Protein AF-A0A960X3L3-F1 (afdb_monomer_lite)

Foldseek 3Di:
DPPVVVVVVVVVVVVVVVVVVVVVVVVVVVVVVVVVVLVVVLVVLVVVQVVLVVVQVVLVCCVPPVVVVVVVCVVVVNDDDDPPPDRDDRDPDRRPRPPPPDPPPPPPDPDDDDDD

pLDDT: mean 72.37, std 17.04, range [38.53, 93.5]

Structure (mmCIF, N/CA/C/O backbone):
data_AF-A0A960X3L3-F1
#
_entry.id   AF-A0A960X3L3-F1
#
loop_
_atom_site.group_PDB
_atom_site.id
_atom_site.type_symbol
_atom_site.label_atom_id
_atom_site.label_alt_id
_atom_site.label_comp_id
_atom_site.label_asym_id
_atom_site.label_entity_id
_atom_site.label_seq_id
_atom_site.pdbx_PDB_ins_code
_atom_site.Cartn_x
_atom_site.Cartn_y
_atom_site.Cartn_z
_atom_site.occupancy
_atom_site.B_iso_or_equiv
_atom_site.auth_seq_id
_atom_site.auth_comp_id
_atom_site.auth_asym_id
_atom_site.auth_atom_id
_atom_site.pdbx_PDB_model_num
ATOM 1 N N . ILE A 1 1 ? 46.306 -3.108 -52.576 1.00 49.03 1 ILE A N 1
ATOM 2 C CA . ILE A 1 1 ? 45.828 -3.541 -51.231 1.00 49.03 1 ILE A CA 1
ATOM 3 C C . ILE A 1 1 ? 44.764 -2.604 -50.608 1.00 49.03 1 ILE A C 1
ATOM 5 O O . ILE A 1 1 ? 44.103 -3.016 -49.666 1.00 49.03 1 ILE A O 1
ATOM 9 N N . GLY A 1 2 ? 44.496 -1.402 -51.148 1.00 59.12 2 GLY A N 1
ATOM 10 C CA . GLY A 1 2 ? 43.518 -0.461 -50.559 1.00 59.12 2 GLY A CA 1
ATOM 11 C C . GLY A 1 2 ? 42.027 -0.825 -50.702 1.00 59.12 2 GLY A C 1
ATOM 12 O O . GLY A 1 2 ? 41.279 -0.674 -49.744 1.00 59.12 2 GLY A O 1
ATOM 13 N N . LEU A 1 3 ? 41.592 -1.360 -51.850 1.00 54.50 3 LEU A N 1
ATOM 14 C CA . LEU A 1 3 ? 40.163 -1.604 -52.138 1.00 54.50 3 LEU A CA 1
ATOM 15 C C . LEU A 1 3 ? 39.538 -2.740 -51.307 1.00 54.50 3 LEU A C 1
ATOM 17 O O . LEU A 1 3 ? 38.436 -2.587 -50.795 1.00 54.50 3 LEU A O 1
ATOM 21 N N . LEU A 1 4 ? 40.253 -3.852 -51.105 1.00 54.09 4 LEU A N 1
ATOM 22 C CA . LEU A 1 4 ? 39.764 -4.971 -50.282 1.00 54.09 4 LEU A CA 1
ATOM 23 C C . LEU A 1 4 ? 39.642 -4.593 -48.797 1.00 54.09 4 LEU A C 1
ATOM 25 O O . LEU A 1 4 ? 38.711 -5.037 -48.131 1.00 54.09 4 LEU A O 1
ATOM 29 N N . ARG A 1 5 ? 40.532 -3.727 -48.285 1.00 50.66 5 ARG A N 1
ATOM 30 C CA . ARG A 1 5 ? 40.376 -3.150 -46.941 1.00 50.66 5 ARG A CA 1
ATOM 31 C C . ARG A 1 5 ? 39.187 -2.196 -46.889 1.00 50.66 5 ARG A C 1
ATOM 33 O O . ARG A 1 5 ? 38.437 -2.274 -45.932 1.00 50.66 5 ARG A O 1
ATOM 40 N N . ALA A 1 6 ? 38.967 -1.360 -47.905 1.00 61.03 6 ALA A N 1
ATOM 41 C CA . ALA A 1 6 ? 37.814 -0.455 -47.952 1.00 61.03 6 ALA A CA 1
ATOM 42 C C . ALA A 1 6 ? 36.465 -1.203 -47.948 1.00 61.03 6 ALA A C 1
ATOM 44 O O . ALA A 1 6 ? 35.565 -0.813 -47.215 1.00 61.03 6 ALA A O 1
ATOM 45 N N . VAL A 1 7 ? 36.343 -2.319 -48.678 1.00 55.31 7 VAL A N 1
ATOM 46 C CA . VAL A 1 7 ? 35.137 -3.175 -48.660 1.00 55.31 7 VAL A CA 1
ATOM 47 C C . VAL A 1 7 ? 34.975 -3.897 -47.315 1.00 55.31 7 VAL A C 1
ATOM 49 O O . VAL A 1 7 ? 33.876 -3.925 -46.766 1.00 55.31 7 VAL A O 1
ATOM 52 N N . ALA A 1 8 ? 36.065 -4.408 -46.727 1.00 59.31 8 ALA A N 1
ATOM 53 C CA . ALA A 1 8 ? 36.037 -5.014 -45.392 1.00 59.31 8 ALA A CA 1
ATOM 54 C C . ALA A 1 8 ? 35.689 -3.996 -44.286 1.00 59.31 8 ALA A C 1
ATOM 56 O O . ALA A 1 8 ? 34.948 -4.314 -43.355 1.00 59.31 8 ALA A O 1
ATOM 57 N N . HIS A 1 9 ? 36.183 -2.759 -44.399 1.00 49.38 9 HIS A N 1
ATOM 58 C CA . HIS A 1 9 ? 35.799 -1.649 -43.531 1.00 49.38 9 HIS A CA 1
ATOM 59 C C . HIS A 1 9 ? 34.337 -1.246 -43.763 1.00 49.38 9 HIS A C 1
ATOM 61 O O . HIS A 1 9 ? 33.636 -1.024 -42.785 1.00 49.38 9 HIS A O 1
ATOM 67 N N . GLY A 1 10 ? 33.845 -1.255 -45.007 1.00 54.34 10 GLY A N 1
ATOM 68 C CA . GLY A 1 10 ? 32.442 -0.997 -45.344 1.00 54.34 10 GLY A CA 1
ATOM 69 C C . GLY A 1 10 ? 31.472 -2.005 -44.721 1.00 54.34 10 GLY A C 1
ATOM 70 O O . GLY A 1 10 ? 30.488 -1.601 -44.113 1.00 54.34 10 GLY A O 1
ATOM 71 N N . TRP A 1 11 ? 31.777 -3.306 -44.769 1.00 56.22 11 TRP A N 1
ATOM 72 C CA . TRP A 1 11 ? 30.956 -4.338 -44.113 1.00 56.22 11 TRP A CA 1
ATOM 73 C C . TRP A 1 11 ? 31.030 -4.287 -42.580 1.00 56.22 11 TRP A C 1
ATOM 75 O O . TRP A 1 11 ? 30.048 -4.601 -41.911 1.00 56.22 11 TRP A O 1
ATOM 85 N N . LYS A 1 12 ? 32.157 -3.837 -42.009 1.00 54.44 12 LYS A N 1
ATOM 86 C CA . LYS A 1 12 ? 32.283 -3.585 -40.564 1.00 54.44 12 LYS A CA 1
ATOM 87 C C . LYS A 1 12 ? 31.495 -2.343 -40.126 1.00 54.44 12 LYS A C 1
ATOM 89 O O . LYS A 1 12 ? 30.857 -2.386 -39.080 1.00 54.44 12 LYS A O 1
ATOM 94 N N . GLN A 1 13 ? 31.514 -1.268 -40.914 1.00 49.31 13 GLN A N 1
ATOM 95 C CA . GLN A 1 13 ? 30.755 -0.043 -40.648 1.00 49.31 13 GLN A CA 1
ATOM 96 C C . GLN A 1 13 ? 29.243 -0.314 -40.710 1.00 49.31 13 GLN A C 1
ATOM 98 O O . GLN A 1 13 ? 28.514 0.064 -39.799 1.00 49.31 13 GLN A O 1
ATOM 103 N N . ASP A 1 14 ? 28.796 -1.057 -41.728 1.00 57.75 14 ASP A N 1
ATOM 104 C CA . ASP A 1 14 ? 27.389 -1.425 -41.925 1.00 57.75 14 ASP A CA 1
ATOM 105 C C . ASP A 1 14 ? 26.872 -2.340 -40.796 1.00 57.75 14 ASP A C 1
ATOM 107 O O . ASP A 1 14 ? 25.756 -2.173 -40.303 1.00 57.75 14 ASP A O 1
ATOM 111 N N . ALA A 1 15 ? 27.714 -3.262 -40.310 1.00 59.97 15 ALA A N 1
ATOM 112 C CA . ALA A 1 15 ? 27.405 -4.109 -39.157 1.00 59.97 15 ALA A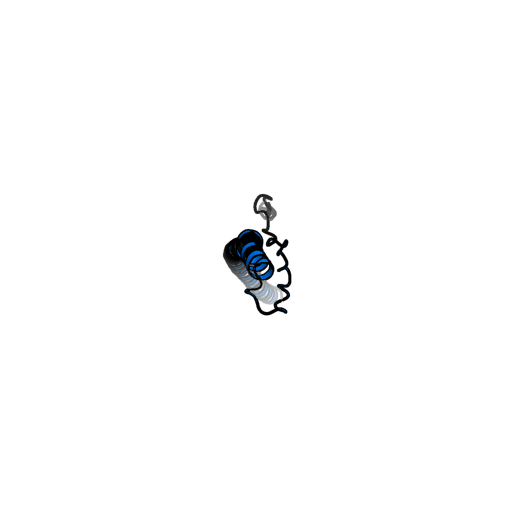 CA 1
ATOM 113 C C . ALA A 1 15 ? 27.346 -3.325 -37.832 1.00 59.97 15 ALA A C 1
ATOM 115 O O . ALA A 1 15 ? 26.475 -3.598 -37.008 1.00 59.97 15 ALA A O 1
ATOM 116 N N . ILE A 1 16 ? 28.232 -2.344 -37.625 1.00 59.97 16 ILE A N 1
ATOM 117 C CA . ILE A 1 16 ? 28.222 -1.486 -36.428 1.00 59.97 16 ILE A CA 1
ATOM 118 C C . ILE A 1 16 ? 26.976 -0.591 -36.419 1.00 59.97 16 ILE A C 1
ATOM 120 O O . ILE A 1 16 ? 26.286 -0.543 -35.405 1.00 59.97 16 ILE A O 1
ATOM 124 N N . SER A 1 17 ? 26.626 0.046 -37.540 1.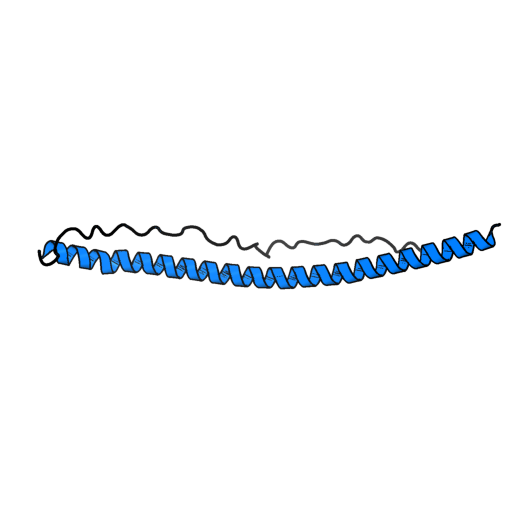00 62.59 17 SER A N 1
ATOM 125 C CA . SER A 1 17 ? 25.419 0.879 -37.638 1.00 62.59 17 SER A CA 1
ATOM 126 C C . SER A 1 17 ? 24.128 0.078 -37.440 1.00 62.59 17 SER A C 1
ATOM 128 O O . SER A 1 17 ? 23.250 0.515 -36.693 1.00 62.59 17 SER A O 1
ATOM 130 N N . LYS A 1 18 ? 24.028 -1.125 -38.025 1.00 66.38 18 LYS A N 1
ATOM 131 C CA . LYS A 1 18 ? 22.900 -2.042 -37.779 1.00 66.38 18 LYS A CA 1
ATOM 132 C C . LYS A 1 18 ? 22.815 -2.461 -36.312 1.00 66.38 18 LYS A C 1
ATOM 134 O O . LYS A 1 18 ? 21.725 -2.493 -35.748 1.00 66.38 18 LYS A O 1
ATOM 139 N N . ASN A 1 19 ? 23.953 -2.747 -35.678 1.00 67.69 19 ASN A N 1
ATOM 140 C CA . ASN A 1 19 ? 23.998 -3.102 -34.261 1.00 67.69 19 ASN A CA 1
ATOM 141 C C . ASN A 1 19 ? 23.519 -1.947 -33.366 1.00 67.69 19 ASN A C 1
ATOM 143 O O . ASN A 1 19 ? 22.753 -2.177 -32.436 1.00 67.69 19 ASN A O 1
ATOM 147 N N . THR A 1 20 ? 23.889 -0.703 -33.676 1.00 72.81 20 THR A N 1
ATOM 148 C CA . THR A 1 20 ? 23.428 0.481 -32.934 1.00 72.81 20 THR A CA 1
ATOM 149 C C . THR A 1 20 ? 21.915 0.687 -33.039 1.00 72.81 20 THR A C 1
ATOM 151 O O . THR A 1 20 ? 21.271 0.952 -32.025 1.00 72.81 20 THR A O 1
ATOM 154 N N . GLN A 1 21 ? 21.325 0.520 -34.228 1.00 78.94 21 GLN A N 1
ATOM 155 C CA . GLN A 1 21 ? 19.867 0.607 -34.398 1.00 78.94 21 GLN A CA 1
ATOM 156 C C . GLN A 1 21 ? 19.134 -0.468 -33.594 1.00 78.94 21 GLN A C 1
ATOM 158 O O . GLN A 1 21 ? 18.211 -0.140 -32.853 1.00 78.94 21 GLN A O 1
ATOM 163 N N . MET A 1 22 ? 19.598 -1.720 -33.649 1.00 77.94 22 MET A N 1
ATOM 164 C CA . MET A 1 22 ? 19.004 -2.809 -32.864 1.00 77.94 22 MET A CA 1
ATOM 165 C C . MET A 1 22 ? 19.118 -2.569 -31.351 1.00 77.94 22 MET A C 1
ATOM 167 O O . MET A 1 22 ? 18.170 -2.833 -30.616 1.00 77.94 22 MET A O 1
ATOM 171 N N . ILE A 1 23 ? 20.251 -2.038 -30.874 1.00 80.31 23 ILE A N 1
ATOM 172 C CA . ILE A 1 23 ? 20.430 -1.674 -29.459 1.00 80.31 23 ILE A CA 1
ATOM 173 C C . ILE A 1 23 ? 19.458 -0.557 -29.053 1.00 80.31 23 ILE A C 1
ATOM 175 O O . ILE A 1 23 ? 18.865 -0.633 -27.978 1.00 80.31 23 ILE A O 1
ATOM 179 N N . SER A 1 24 ? 19.274 0.464 -29.896 1.00 82.75 24 SER A N 1
ATOM 180 C CA . SER A 1 24 ? 18.341 1.568 -29.633 1.00 82.75 24 SER A CA 1
ATOM 181 C C . SER A 1 24 ? 16.891 1.084 -29.562 1.00 82.75 24 SER A C 1
ATOM 183 O O . SER A 1 24 ? 16.171 1.409 -28.617 1.00 82.75 24 SER A O 1
ATOM 185 N N . GLU A 1 25 ? 16.485 0.249 -30.516 1.00 88.19 25 GLU A N 1
ATOM 186 C CA . GLU A 1 25 ? 15.129 -0.289 -30.603 1.00 88.19 25 GLU A CA 1
ATOM 187 C C . GLU A 1 25 ? 14.812 -1.209 -29.413 1.00 88.19 25 GLU A C 1
ATOM 189 O O . GLU A 1 25 ? 13.793 -1.037 -28.739 1.00 88.19 25 GLU A O 1
ATOM 194 N N . LEU A 1 26 ? 15.745 -2.100 -29.060 1.00 89.19 26 LEU A N 1
ATOM 195 C CA . LEU A 1 26 ? 15.631 -2.947 -27.872 1.00 89.19 26 LEU A CA 1
ATOM 196 C C . LEU A 1 26 ? 15.637 -2.125 -26.573 1.00 89.19 26 LEU A C 1
ATOM 198 O O . LEU A 1 26 ? 14.904 -2.439 -25.634 1.00 89.19 26 LEU A O 1
ATOM 202 N N . GLY A 1 27 ? 16.439 -1.059 -26.510 1.00 85.69 27 GLY A N 1
ATOM 203 C CA . GLY A 1 27 ? 16.464 -0.129 -25.383 1.00 85.69 27 GLY A CA 1
ATOM 204 C C . GLY A 1 27 ? 15.125 0.585 -25.189 1.00 85.69 27 GLY A C 1
ATOM 205 O O . GLY A 1 27 ? 14.629 0.670 -24.064 1.00 85.69 27 GLY A O 1
ATOM 206 N N . HIS A 1 28 ? 14.499 1.034 -26.280 1.00 89.38 28 HIS A N 1
ATOM 207 C CA . HIS A 1 28 ? 13.167 1.634 -26.252 1.00 89.38 28 HIS A CA 1
ATOM 208 C C . HIS A 1 28 ? 12.105 0.634 -25.777 1.00 89.38 28 HIS A C 1
ATOM 210 O O . HIS A 1 28 ? 11.282 0.953 -24.915 1.00 89.38 28 HIS A O 1
ATOM 216 N N . GLU A 1 29 ? 12.148 -0.598 -26.289 1.00 88.50 29 GLU A N 1
ATOM 217 C CA . GLU A 1 29 ? 11.230 -1.654 -25.873 1.00 88.50 29 GLU A CA 1
ATOM 218 C C . GLU A 1 29 ? 11.383 -1.989 -24.382 1.00 88.50 29 GLU A C 1
ATOM 220 O O . GLU A 1 29 ? 10.388 -2.088 -23.657 1.00 88.50 29 GLU A O 1
ATOM 225 N N . LEU A 1 30 ? 12.620 -2.121 -23.899 1.00 87.00 30 LEU A N 1
ATOM 226 C CA . LEU A 1 30 ? 12.901 -2.362 -22.488 1.00 87.00 30 LEU A CA 1
ATOM 227 C C . LEU A 1 30 ? 12.369 -1.223 -21.613 1.00 87.00 30 LEU A C 1
ATOM 229 O O . LEU A 1 30 ? 11.710 -1.490 -20.609 1.00 87.00 30 LEU A O 1
ATOM 233 N N . TYR A 1 31 ? 12.611 0.032 -22.002 1.00 88.75 31 TYR A N 1
ATOM 234 C CA . TYR A 1 31 ? 12.116 1.193 -21.265 1.00 88.75 31 TYR A CA 1
ATOM 235 C C . TYR A 1 31 ? 10.588 1.180 -21.160 1.00 88.75 31 TYR A C 1
ATOM 237 O O . TYR A 1 31 ? 10.041 1.343 -20.069 1.00 88.75 31 TYR A O 1
ATOM 245 N N . LYS A 1 32 ? 9.893 0.897 -22.269 1.00 92.00 32 LYS A N 1
ATOM 246 C CA . LYS A 1 32 ? 8.433 0.757 -22.282 1.00 92.00 32 LYS A CA 1
ATOM 247 C C . LYS A 1 32 ? 7.958 -0.348 -21.333 1.00 92.00 32 LYS A C 1
ATOM 249 O O . LYS A 1 32 ? 7.059 -0.122 -20.531 1.00 92.00 32 LYS A O 1
ATOM 254 N N . ARG A 1 33 ? 8.593 -1.523 -21.367 1.00 92.56 33 ARG A N 1
ATOM 255 C CA . ARG A 1 33 ? 8.249 -2.641 -20.471 1.00 92.56 33 ARG A CA 1
ATOM 256 C C . ARG A 1 33 ? 8.478 -2.292 -18.999 1.00 92.56 33 ARG A C 1
ATOM 258 O O . ARG A 1 33 ? 7.654 -2.646 -18.161 1.00 92.56 33 ARG A O 1
ATOM 265 N N . ILE A 1 34 ? 9.568 -1.590 -18.678 1.00 89.81 34 ILE A N 1
ATOM 266 C CA . ILE A 1 34 ? 9.838 -1.107 -17.317 1.00 89.81 34 ILE A CA 1
ATOM 267 C C . ILE A 1 34 ? 8.755 -0.117 -16.886 1.00 89.81 34 ILE A C 1
ATOM 269 O O . ILE A 1 34 ? 8.237 -0.246 -15.781 1.00 89.81 34 ILE A O 1
ATOM 273 N N . TYR A 1 35 ? 8.377 0.821 -17.754 1.00 87.56 35 TYR A N 1
ATOM 274 C CA . TYR A 1 35 ? 7.318 1.791 -17.483 1.00 87.56 35 TYR A CA 1
ATOM 275 C C . TYR A 1 35 ? 5.962 1.119 -17.196 1.00 87.56 35 TYR A C 1
ATOM 277 O O . TYR A 1 35 ? 5.296 1.425 -16.207 1.00 87.56 35 TYR A O 1
ATOM 285 N N . ASP A 1 36 ? 5.565 0.141 -18.008 1.00 91.69 36 ASP A N 1
ATOM 286 C CA . ASP A 1 36 ? 4.321 -0.598 -17.772 1.00 91.69 36 ASP A CA 1
ATOM 287 C C . ASP A 1 36 ? 4.392 -1.405 -16.459 1.00 91.69 36 ASP A C 1
ATOM 289 O O . ASP A 1 36 ? 3.437 -1.454 -15.673 1.00 91.69 36 ASP A O 1
ATOM 293 N N . MET A 1 37 ? 5.559 -1.985 -16.164 1.00 88.19 37 MET A N 1
ATOM 294 C CA . MET A 1 37 ? 5.805 -2.732 -14.935 1.00 88.19 37 MET A CA 1
ATOM 295 C C . MET A 1 37 ? 5.737 -1.843 -13.683 1.00 88.19 37 MET A C 1
ATOM 297 O O . MET A 1 37 ? 5.137 -2.255 -12.686 1.00 88.19 37 MET A O 1
ATOM 301 N N . THR A 1 38 ? 6.289 -0.624 -13.703 1.00 86.12 38 THR A N 1
ATOM 302 C CA . THR A 1 38 ? 6.194 0.302 -12.558 1.00 86.12 38 THR A CA 1
ATOM 303 C C . THR A 1 38 ? 4.743 0.690 -12.276 1.00 86.12 38 THR A C 1
ATOM 305 O O . THR A 1 38 ? 4.340 0.721 -11.111 1.00 86.12 38 THR A O 1
ATOM 308 N N . SER A 1 39 ? 3.916 0.859 -13.314 1.00 87.25 39 SER A N 1
ATOM 309 C CA . SER A 1 39 ? 2.471 1.083 -13.161 1.00 87.25 39 SER A CA 1
ATOM 310 C C . SER A 1 39 ? 1.777 -0.077 -12.433 1.00 87.25 39 SER A C 1
ATOM 312 O O . SER A 1 39 ? 0.953 0.133 -11.533 1.00 87.25 39 SER A O 1
ATOM 314 N N . HIS A 1 40 ? 2.122 -1.324 -12.772 1.00 91.94 40 HIS A N 1
ATOM 315 C CA . HIS A 1 40 ? 1.608 -2.507 -12.077 1.00 91.94 40 HIS A CA 1
ATOM 316 C C . HIS A 1 40 ? 2.055 -2.562 -10.612 1.00 91.94 40 HIS A C 1
ATOM 318 O O . HIS A 1 40 ? 1.216 -2.774 -9.733 1.00 91.94 40 HIS A O 1
ATOM 324 N N . PHE A 1 41 ? 3.329 -2.285 -10.320 1.00 88.75 41 PHE A N 1
ATOM 325 C CA . PHE A 1 41 ? 3.815 -2.194 -8.940 1.00 88.75 41 PHE A CA 1
ATOM 326 C C . PHE A 1 41 ? 3.096 -1.104 -8.135 1.00 88.75 41 PHE A C 1
ATOM 328 O O . PHE A 1 41 ? 2.742 -1.334 -6.978 1.00 88.75 41 PHE A O 1
ATOM 335 N N . GLY A 1 42 ? 2.790 0.043 -8.748 1.00 88.62 42 GLY A N 1
ATOM 336 C CA . GLY A 1 42 ? 1.988 1.092 -8.117 1.00 88.62 42 GLY A CA 1
ATOM 337 C C . GLY A 1 42 ? 0.586 0.613 -7.718 1.00 88.62 42 GLY A C 1
ATOM 338 O O . GLY A 1 42 ? 0.109 0.917 -6.622 1.00 88.62 42 GLY A O 1
ATOM 339 N N . LYS A 1 43 ? -0.071 -0.193 -8.565 1.00 90.88 43 LYS A N 1
ATOM 340 C CA . LYS A 1 43 ? -1.374 -0.811 -8.241 1.00 90.88 43 LYS A CA 1
ATOM 341 C C . LYS A 1 43 ? -1.262 -1.782 -7.063 1.00 90.88 43 LYS A C 1
ATOM 343 O O . LYS A 1 43 ? -2.097 -1.726 -6.161 1.00 90.88 43 LYS A O 1
ATOM 348 N N . VAL A 1 44 ? -0.225 -2.620 -7.045 1.00 93.00 44 VAL A N 1
ATOM 349 C CA . VAL A 1 44 ? 0.038 -3.565 -5.945 1.00 93.00 44 VAL A CA 1
ATOM 350 C C . VAL A 1 44 ? 0.271 -2.827 -4.626 1.00 93.00 44 VAL A C 1
ATOM 352 O O . VAL A 1 44 ? -0.333 -3.185 -3.616 1.00 93.00 44 VAL A O 1
ATOM 355 N N . GLY A 1 45 ? 1.075 -1.760 -4.631 1.00 90.06 45 GLY A N 1
ATOM 356 C CA . GLY A 1 45 ? 1.326 -0.950 -3.435 1.00 90.06 45 GLY A CA 1
ATOM 357 C C . GLY A 1 45 ? 0.042 -0.372 -2.831 1.00 90.06 45 GLY A C 1
ATOM 358 O O . GLY A 1 45 ? -0.197 -0.489 -1.627 1.00 90.06 45 GLY A O 1
ATOM 359 N N . ARG A 1 46 ? -0.848 0.169 -3.676 1.00 89.19 46 ARG A N 1
ATOM 360 C CA . ARG A 1 46 ? -2.155 0.681 -3.229 1.00 89.19 46 ARG A CA 1
ATOM 361 C C . ARG A 1 46 ? -3.037 -0.410 -2.622 1.00 89.19 46 ARG A C 1
ATOM 363 O O . ARG A 1 46 ? -3.611 -0.190 -1.559 1.00 89.19 46 ARG A O 1
ATOM 370 N N . ALA A 1 47 ? -3.123 -1.578 -3.258 1.00 92.06 47 ALA A N 1
ATOM 371 C CA . ALA A 1 47 ? -3.920 -2.694 -2.748 1.00 92.06 47 ALA A CA 1
ATOM 372 C C . ALA A 1 47 ? -3.400 -3.206 -1.392 1.00 92.06 47 ALA A C 1
ATOM 374 O O . ALA A 1 47 ? -4.186 -3.487 -0.485 1.00 92.06 47 ALA A O 1
ATOM 375 N N . LEU A 1 48 ? -2.077 -3.269 -1.219 1.00 92.62 48 LEU A N 1
ATOM 376 C CA . LEU A 1 48 ? -1.472 -3.656 0.052 1.00 92.62 48 LEU A CA 1
ATOM 377 C C . LEU A 1 48 ? -1.734 -2.606 1.142 1.00 92.62 48 LEU A C 1
ATOM 379 O O . LEU A 1 48 ? -2.111 -2.970 2.251 1.00 92.62 48 LEU A O 1
ATOM 383 N N . SER A 1 49 ? -1.635 -1.315 0.817 1.00 89.44 49 SER A N 1
ATOM 384 C CA . SER A 1 49 ? -1.973 -0.232 1.755 1.00 89.44 49 SER A CA 1
ATOM 385 C C . SER A 1 49 ? -3.427 -0.314 2.235 1.00 89.44 49 SER A C 1
ATOM 387 O O . SER A 1 49 ? -3.684 -0.240 3.434 1.00 89.44 49 SER A O 1
ATOM 389 N N . GLN A 1 50 ? -4.373 -0.557 1.323 1.00 92.06 50 GLN A N 1
ATOM 390 C CA . GLN A 1 50 ? -5.785 -0.763 1.674 1.00 92.06 50 GLN A CA 1
ATOM 391 C C . GLN A 1 50 ? -5.994 -2.003 2.551 1.00 92.06 50 GLN A C 1
ATOM 393 O O . GLN A 1 50 ? -6.784 -1.975 3.493 1.00 92.06 50 GLN A O 1
ATOM 398 N N . SER A 1 51 ? -5.269 -3.088 2.270 1.00 93.50 51 SER A N 1
ATOM 399 C CA . SER A 1 51 ? -5.343 -4.318 3.065 1.00 93.50 51 SER A CA 1
ATOM 400 C C . SER A 1 51 ? -4.853 -4.090 4.499 1.00 93.50 51 SER A C 1
ATOM 402 O O . SER A 1 51 ? -5.501 -4.532 5.446 1.00 93.50 51 SER A O 1
ATOM 404 N N . VAL A 1 52 ? -3.754 -3.347 4.669 1.00 92.88 52 VAL A N 1
ATOM 405 C CA . VAL A 1 52 ? -3.227 -2.953 5.987 1.00 92.88 52 VAL A CA 1
ATOM 406 C C . VAL A 1 52 ? -4.225 -2.066 6.737 1.00 92.88 52 VAL A C 1
ATOM 408 O O . VAL A 1 52 ? -4.472 -2.283 7.921 1.00 92.88 52 VAL A O 1
ATOM 411 N N . GLU A 1 53 ? -4.862 -1.111 6.056 1.00 91.50 53 GLU A N 1
ATOM 412 C CA . GLU A 1 53 ? -5.890 -0.260 6.663 1.00 91.50 53 GLU A CA 1
ATOM 413 C C . GLU A 1 53 ? -7.096 -1.078 7.160 1.00 91.50 53 GLU A C 1
ATOM 415 O O . GLU A 1 53 ? -7.554 -0.895 8.291 1.00 91.50 53 GLU A O 1
ATOM 420 N N . ALA A 1 54 ? -7.598 -2.008 6.341 1.00 93.19 54 ALA A N 1
ATOM 421 C CA . ALA A 1 54 ? -8.707 -2.889 6.707 1.00 93.19 54 ALA A CA 1
ATOM 422 C C . ALA A 1 54 ? -8.351 -3.810 7.885 1.00 93.19 54 ALA A C 1
ATOM 424 O O . ALA A 1 54 ? -9.164 -3.995 8.798 1.00 93.19 54 ALA A O 1
ATOM 425 N N . TYR A 1 55 ? -7.127 -4.342 7.899 1.00 91.12 55 TYR A N 1
ATOM 426 C CA . TYR A 1 55 ? -6.599 -5.114 9.019 1.00 91.12 55 TYR A CA 1
ATOM 427 C C . TYR A 1 55 ? -6.598 -4.279 10.307 1.00 91.12 55 TYR A C 1
ATOM 429 O O . TYR A 1 55 ? -7.247 -4.659 11.280 1.00 91.12 55 TYR A O 1
ATOM 437 N N . ASN A 1 56 ? -5.988 -3.090 10.291 1.00 91.06 56 ASN A N 1
ATOM 438 C CA . ASN A 1 56 ? -5.911 -2.210 11.461 1.00 91.06 56 ASN A CA 1
ATOM 439 C C . ASN A 1 56 ? -7.303 -1.784 11.969 1.00 91.06 56 ASN A C 1
ATOM 441 O O . ASN A 1 56 ? -7.552 -1.776 13.175 1.00 91.06 56 ASN A O 1
ATOM 445 N N . LYS A 1 57 ? -8.255 -1.498 11.069 1.00 91.38 57 LYS A N 1
ATOM 446 C CA . LYS A 1 57 ? -9.661 -1.237 11.436 1.00 91.38 57 LYS A CA 1
ATOM 447 C C . LYS A 1 57 ? -10.309 -2.433 12.136 1.00 91.38 57 LYS A C 1
ATOM 449 O O . LYS A 1 57 ? -11.071 -2.254 13.087 1.00 91.38 57 LYS A O 1
ATOM 454 N N . THR A 1 58 ? -10.008 -3.645 11.676 1.00 91.38 58 THR A N 1
ATOM 455 C CA . THR A 1 58 ? -10.515 -4.884 12.278 1.00 91.38 58 THR A CA 1
ATOM 456 C C . THR A 1 58 ? -9.963 -5.071 13.688 1.00 91.38 58 THR A C 1
ATOM 458 O O . THR A 1 58 ? -10.745 -5.358 14.596 1.00 91.38 58 THR A O 1
ATOM 461 N N . ILE A 1 59 ? -8.664 -4.820 13.896 1.00 91.25 59 ILE A N 1
ATOM 462 C CA . ILE A 1 59 ? -8.043 -4.824 15.230 1.00 91.25 59 ILE A CA 1
ATOM 463 C C . ILE A 1 59 ? -8.749 -3.830 16.156 1.00 91.25 59 ILE A C 1
ATOM 465 O O . ILE A 1 59 ? -9.244 -4.223 17.212 1.00 91.25 59 ILE A O 1
ATOM 469 N N . GLY A 1 60 ? -8.928 -2.580 15.719 1.00 88.44 60 GLY A N 1
ATOM 470 C CA . GLY A 1 60 ? -9.624 -1.569 16.520 1.00 88.44 60 GLY A CA 1
ATOM 471 C C . GLY A 1 60 ? -11.072 -1.952 16.867 1.00 88.44 60 GLY A C 1
ATOM 472 O O . GLY A 1 60 ? -11.542 -1.701 17.980 1.00 88.44 60 GLY A O 1
ATOM 473 N N . SER A 1 61 ? -11.801 -2.604 15.952 1.00 90.56 61 SER A N 1
ATOM 474 C CA . SER A 1 61 ? -13.153 -3.117 16.232 1.00 90.56 61 SER A CA 1
ATOM 475 C C . SER A 1 61 ? -13.139 -4.279 17.228 1.00 90.56 61 SER A C 1
ATOM 477 O O . SER A 1 61 ? -14.024 -4.361 18.085 1.00 90.56 61 SER A O 1
ATOM 479 N N . LEU A 1 62 ? -12.164 -5.184 17.128 1.00 88.81 62 LEU A N 1
ATOM 480 C CA . LEU A 1 62 ? -12.003 -6.283 18.074 1.00 88.81 62 LEU A CA 1
ATOM 481 C C . LEU A 1 62 ? -11.768 -5.731 19.486 1.00 88.81 62 LEU A C 1
ATOM 483 O O . LEU A 1 62 ? -12.489 -6.097 20.415 1.00 88.81 62 LEU A O 1
ATOM 487 N N . GLU A 1 63 ? -10.829 -4.799 19.636 1.00 86.00 63 GLU A N 1
ATOM 488 C CA . GLU A 1 63 ? -10.478 -4.200 20.925 1.00 86.00 63 GLU A CA 1
ATOM 489 C C . GLU A 1 63 ? -11.639 -3.423 21.550 1.00 86.00 63 GLU A C 1
ATOM 491 O O . GLU A 1 63 ? -11.982 -3.637 22.715 1.00 86.00 63 GLU A O 1
ATOM 496 N N . SER A 1 64 ? -12.282 -2.551 20.771 1.00 88.88 64 SER A N 1
ATOM 497 C CA . SER A 1 64 ? -13.315 -1.643 21.285 1.00 88.88 64 SER A CA 1
ATOM 498 C C . SER A 1 64 ? -14.668 -2.310 21.540 1.00 88.88 64 SER A C 1
ATOM 500 O O . SER A 1 64 ? -15.438 -1.822 22.367 1.00 88.88 64 SER A O 1
ATOM 502 N N . ARG A 1 65 ? -14.992 -3.409 20.846 1.00 88.31 65 ARG A N 1
ATOM 503 C CA . ARG A 1 65 ? -16.329 -4.032 20.918 1.00 88.31 65 ARG A CA 1
ATOM 504 C C . ARG A 1 65 ? -16.295 -5.439 21.492 1.00 88.31 65 ARG A C 1
ATOM 506 O O . ARG A 1 65 ? -17.055 -5.752 22.413 1.00 88.31 65 ARG A O 1
ATOM 513 N N . VAL A 1 66 ? -15.424 -6.288 20.954 1.00 87.31 66 VAL A N 1
ATOM 514 C CA . VAL A 1 66 ? -15.390 -7.713 21.306 1.00 87.31 66 VAL A CA 1
ATOM 515 C C . VAL A 1 66 ? -14.713 -7.903 22.655 1.00 87.31 66 VAL A C 1
ATOM 517 O O . VAL A 1 66 ? -15.320 -8.490 23.548 1.00 87.31 66 VAL A O 1
ATOM 520 N N . LEU A 1 67 ? -13.514 -7.344 22.853 1.00 85.31 67 LEU A N 1
ATOM 521 C CA . LEU A 1 67 ? -12.785 -7.496 24.117 1.00 85.31 67 LEU A CA 1
ATOM 522 C C . LEU A 1 67 ? -13.516 -6.834 25.293 1.00 85.31 67 LEU A C 1
ATOM 524 O O . LEU A 1 67 ? -13.460 -7.337 26.412 1.00 85.31 67 LEU A O 1
ATOM 528 N N . VAL A 1 68 ? -14.238 -5.734 25.058 1.00 86.62 68 VAL A N 1
ATOM 529 C CA . VAL A 1 68 ? -15.090 -5.104 26.084 1.00 86.62 68 VAL A CA 1
ATOM 530 C C . VAL A 1 68 ? -16.226 -6.039 26.501 1.00 86.62 68 VAL A C 1
ATOM 532 O O . VAL A 1 68 ? -16.483 -6.212 27.689 1.00 86.62 68 VAL A O 1
ATOM 535 N N . THR A 1 69 ? -16.895 -6.674 2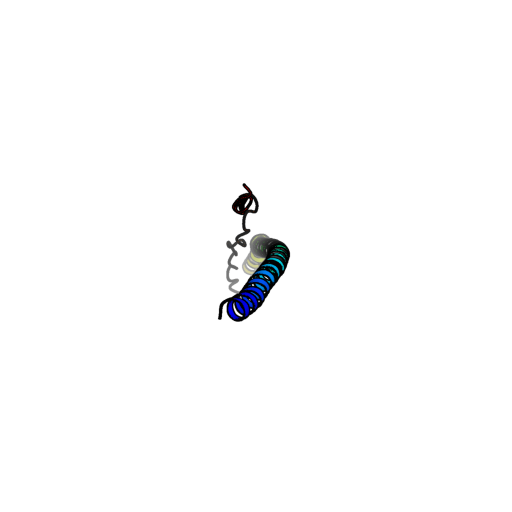5.537 1.00 86.50 69 THR A N 1
ATOM 536 C CA . THR A 1 69 ? -17.960 -7.647 25.822 1.00 86.50 69 THR A CA 1
ATOM 537 C C . THR A 1 69 ? -17.409 -8.884 26.533 1.00 86.50 69 THR A C 1
ATOM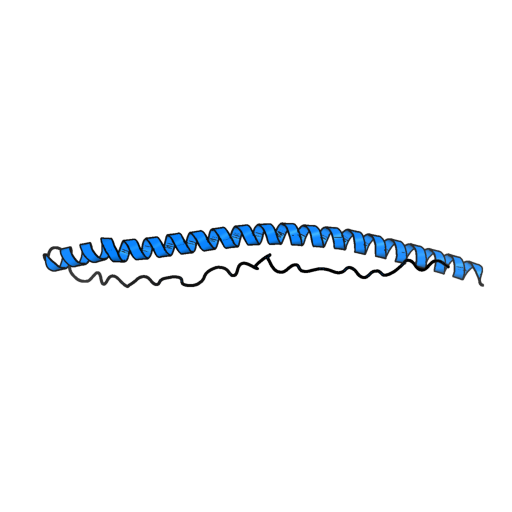 539 O O . THR A 1 69 ? -18.001 -9.331 27.512 1.00 86.50 69 THR A O 1
ATOM 542 N N . ALA A 1 70 ? -16.250 -9.395 26.108 1.00 83.88 70 ALA A N 1
ATOM 543 C CA . ALA A 1 70 ? -15.585 -10.522 26.757 1.00 83.88 70 ALA A CA 1
ATOM 544 C C . ALA A 1 70 ? -15.272 -10.236 28.239 1.00 83.88 70 ALA A C 1
ATOM 546 O O . ALA A 1 70 ? -15.554 -11.081 29.088 1.00 83.88 70 ALA A O 1
ATOM 547 N N . ARG A 1 71 ? -14.787 -9.026 28.566 1.00 82.19 71 ARG A N 1
ATOM 548 C CA . ARG A 1 71 ? -14.568 -8.593 29.960 1.00 82.19 71 ARG A CA 1
ATOM 549 C C . ARG A 1 71 ? -15.859 -8.591 30.779 1.00 82.19 71 ARG A C 1
ATOM 551 O O . ARG A 1 71 ? -15.882 -9.162 31.861 1.00 82.19 71 ARG A O 1
ATOM 558 N N . LYS A 1 72 ? -16.962 -8.059 30.239 1.00 85.00 72 LYS A N 1
ATOM 559 C CA . LYS A 1 72 ? -18.275 -8.084 30.918 1.00 85.00 72 LYS A CA 1
ATOM 560 C C . LYS A 1 72 ? -18.762 -9.510 31.202 1.00 85.00 72 LYS A C 1
ATOM 562 O O . LYS A 1 72 ? -19.325 -9.775 32.257 1.00 85.00 72 LYS A O 1
ATOM 567 N N . PHE A 1 73 ? -18.538 -10.448 30.279 1.00 83.56 73 PHE A N 1
ATOM 568 C CA . PHE A 1 73 ? -18.871 -11.862 30.498 1.00 83.56 73 PHE A CA 1
ATOM 569 C C . PHE A 1 73 ? -18.042 -12.501 31.621 1.00 83.56 73 PHE A C 1
ATOM 571 O O . PHE A 1 73 ? -18.577 -13.316 32.377 1.00 83.56 73 PHE A O 1
ATOM 578 N N . GLN A 1 74 ? -16.762 -12.131 31.739 1.00 80.69 74 GLN A N 1
ATOM 579 C CA . GLN A 1 74 ? -15.910 -12.543 32.859 1.00 80.69 74 GLN A CA 1
ATOM 580 C C . GLN A 1 74 ? -16.403 -11.955 34.186 1.00 80.69 74 GLN A C 1
ATOM 582 O O . GLN A 1 74 ? -16.532 -12.695 35.158 1.00 80.69 74 GLN A O 1
ATOM 587 N N . GLU A 1 75 ? -16.755 -10.666 34.217 1.00 82.31 75 GLU A N 1
ATOM 588 C CA . GLU A 1 75 ? -17.302 -9.989 35.406 1.00 82.31 75 GLU A CA 1
ATOM 589 C C . GLU A 1 75 ? -18.602 -10.634 35.911 1.00 82.31 75 GLU A C 1
ATOM 591 O O . GLU A 1 75 ? -18.822 -10.730 37.115 1.00 82.31 75 GLU A O 1
ATOM 596 N N . LEU A 1 76 ? -19.450 -11.127 35.003 1.00 86.62 76 LEU A N 1
ATOM 597 C CA . LEU A 1 76 ? -20.701 -11.813 35.345 1.00 86.62 76 LEU A CA 1
ATOM 598 C C . LEU A 1 76 ? -20.507 -13.274 35.792 1.00 86.62 76 LEU A C 1
ATOM 600 O O . LEU A 1 76 ? -21.492 -13.980 36.004 1.00 86.62 76 LEU A O 1
ATOM 604 N N . GLY A 1 77 ? -19.265 -13.765 35.893 1.00 75.81 77 GLY A N 1
ATOM 605 C CA . GLY A 1 77 ? -18.961 -15.152 36.269 1.00 75.81 77 GLY A CA 1
ATOM 606 C C . GLY A 1 77 ? -19.439 -16.194 35.250 1.00 75.81 77 GLY A C 1
ATOM 607 O O . GLY A 1 77 ? -19.423 -17.391 35.530 1.00 75.81 77 GLY A O 1
ATOM 608 N N . SER A 1 78 ? -19.875 -15.751 34.066 1.00 67.31 78 SER A N 1
ATOM 609 C CA . SER A 1 78 ? -20.444 -16.609 33.024 1.00 67.31 78 SER A CA 1
ATOM 610 C C . SER A 1 78 ? -19.389 -17.112 32.032 1.00 67.31 78 SER A C 1
ATOM 612 O O . SER A 1 78 ? -19.686 -17.990 31.220 1.00 67.31 78 SER A O 1
ATOM 614 N N . AL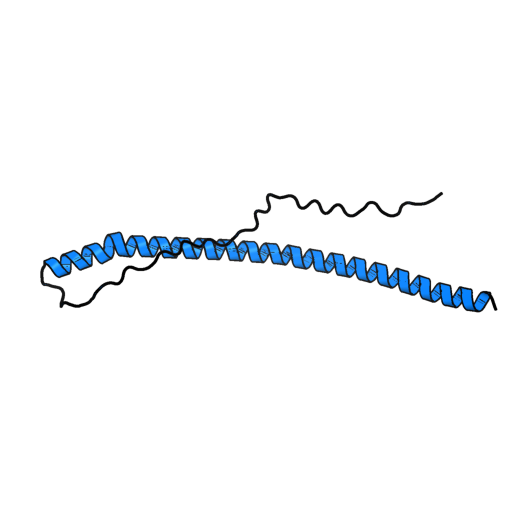A A 1 79 ? -18.167 -16.576 32.082 1.00 65.44 79 ALA A N 1
ATOM 615 C CA . ALA A 1 79 ? -17.027 -17.087 31.332 1.00 65.44 79 ALA A CA 1
ATOM 616 C C . ALA A 1 79 ? -16.228 -18.080 32.192 1.00 65.44 79 ALA A C 1
ATOM 618 O O . ALA A 1 79 ? -15.749 -17.729 33.270 1.00 65.44 79 ALA A O 1
ATOM 619 N N . ARG A 1 80 ? -16.045 -19.316 31.705 1.00 60.28 80 ARG A N 1
ATOM 620 C CA . ARG A 1 80 ? -15.013 -20.216 32.244 1.00 60.28 80 ARG A CA 1
ATOM 621 C C . ARG A 1 80 ? -13.650 -19.564 31.990 1.00 60.28 80 ARG A C 1
ATOM 623 O O . ARG A 1 80 ? -13.372 -19.178 30.857 1.00 60.28 80 ARG A O 1
ATOM 630 N N . GLY A 1 81 ? -12.870 -19.393 33.056 1.00 60.84 81 GLY A N 1
ATOM 631 C CA . GLY A 1 81 ? -11.560 -18.744 33.034 1.00 60.84 81 GLY A CA 1
ATOM 632 C C . GLY A 1 81 ? -10.588 -19.338 32.010 1.00 60.84 81 GLY A C 1
ATOM 633 O O . GLY A 1 81 ? -10.729 -20.490 31.604 1.00 60.84 81 GLY A O 1
ATOM 634 N N . ASP A 1 82 ? -9.611 -18.504 31.649 1.00 54.88 82 ASP A N 1
ATOM 635 C CA . ASP A 1 82 ? -8.380 -18.791 30.890 1.00 54.88 82 ASP A CA 1
ATOM 636 C C . ASP A 1 82 ? -8.377 -18.609 29.367 1.00 54.88 82 ASP A C 1
ATOM 638 O O . ASP A 1 82 ? -7.478 -19.101 28.688 1.00 54.88 82 ASP A O 1
ATOM 642 N N . ILE A 1 83 ? -9.281 -17.805 28.800 1.00 57.84 83 ILE A N 1
ATOM 643 C CA . ILE A 1 83 ? -8.991 -17.203 27.485 1.00 57.84 83 ILE A CA 1
ATOM 644 C C . ILE A 1 83 ? -8.329 -15.844 27.718 1.00 57.84 83 ILE A C 1
ATOM 646 O O . ILE A 1 83 ? -8.992 -14.806 27.748 1.00 57.84 83 ILE A O 1
ATOM 650 N N . GLU A 1 84 ? -7.011 -15.855 27.917 1.00 61.47 84 GLU A N 1
ATOM 651 C CA . GLU A 1 84 ? -6.194 -14.643 27.865 1.00 61.47 84 GLU A CA 1
ATOM 652 C C . GLU A 1 84 ? -6.143 -14.162 26.408 1.00 61.47 84 GLU A C 1
ATOM 654 O O . GLU A 1 84 ? -5.471 -14.735 25.545 1.00 61.47 84 GLU A O 1
ATOM 659 N N . LEU A 1 85 ? -6.933 -13.133 26.104 1.00 62.41 85 LEU A N 1
ATOM 660 C CA . LEU A 1 85 ? -7.003 -12.554 24.768 1.00 62.41 85 LEU A CA 1
ATOM 661 C C . LEU A 1 85 ? -5.747 -11.709 24.550 1.00 62.41 85 LEU A C 1
ATOM 663 O O . LEU A 1 85 ? -5.673 -10.567 25.001 1.00 62.41 85 LE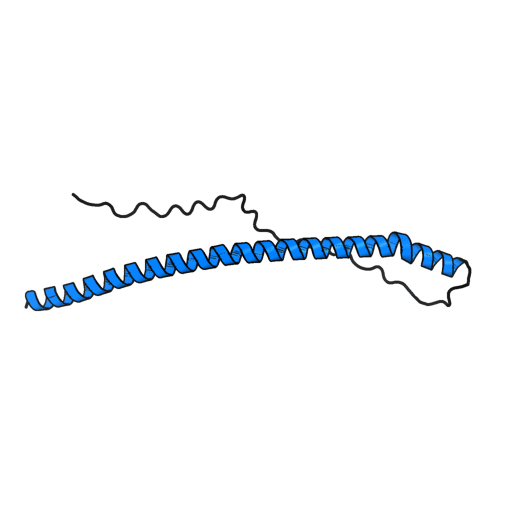U A O 1
ATOM 667 N N . LYS A 1 86 ? -4.750 -12.292 23.875 1.00 66.44 86 LYS A N 1
ATOM 668 C CA . LYS A 1 86 ? -3.533 -11.574 23.483 1.00 66.44 86 LYS A CA 1
ATOM 669 C C . LYS A 1 86 ? -3.906 -10.340 22.647 1.00 66.44 86 LYS A C 1
ATOM 671 O O . LYS A 1 86 ? -4.652 -10.496 21.675 1.00 66.44 86 LYS A O 1
ATOM 676 N N . PRO A 1 87 ? -3.398 -9.142 22.990 1.00 67.44 87 PRO A N 1
ATOM 677 C CA . PRO A 1 87 ? -3.543 -7.962 22.148 1.00 67.44 87 PRO A CA 1
ATOM 678 C C . PRO A 1 87 ? -3.002 -8.262 20.751 1.00 67.44 87 PRO A C 1
ATOM 680 O O . PRO A 1 87 ? -1.925 -8.844 20.613 1.00 67.44 87 PRO A O 1
ATOM 683 N N . LEU A 1 88 ? -3.765 -7.909 19.721 1.00 73.75 88 LEU A N 1
ATOM 684 C CA . LEU A 1 88 ? -3.301 -8.041 18.347 1.00 73.75 88 LEU A CA 1
ATOM 685 C C . LEU A 1 88 ? -2.456 -6.818 17.998 1.00 73.75 88 LEU A C 1
ATOM 687 O O . LEU A 1 88 ? -2.835 -5.690 18.299 1.00 73.75 88 LEU A O 1
ATOM 691 N N . GLU A 1 89 ? -1.309 -7.044 17.368 1.00 77.06 89 GLU A N 1
ATOM 692 C CA . GLU A 1 89 ? -0.407 -5.957 17.001 1.00 77.06 89 GLU A CA 1
ATOM 693 C C . GLU A 1 89 ? -0.901 -5.228 15.747 1.00 77.06 89 GLU A C 1
ATOM 695 O O . GLU A 1 89 ? -1.335 -5.845 14.763 1.00 77.06 89 GLU A O 1
ATOM 700 N N . PHE A 1 90 ? -0.811 -3.899 15.786 1.00 79.25 90 PHE A N 1
ATOM 701 C CA . PHE A 1 90 ? -1.059 -3.041 14.636 1.00 79.25 90 PHE A CA 1
ATOM 702 C C . PHE A 1 90 ? 0.102 -3.125 13.651 1.00 79.25 90 PHE A C 1
ATOM 704 O O . PHE A 1 90 ? 1.271 -3.177 14.029 1.00 79.25 90 PHE A O 1
ATOM 711 N N . ILE A 1 91 ? -0.222 -3.074 12.362 1.00 80.19 91 ILE A N 1
ATOM 712 C CA . ILE A 1 91 ? 0.792 -2.960 11.319 1.00 80.19 91 ILE A CA 1
ATOM 713 C C . ILE A 1 91 ? 0.977 -1.471 11.014 1.00 80.19 91 ILE A C 1
ATOM 715 O O . ILE A 1 91 ? 0.118 -0.852 10.386 1.00 80.19 91 ILE A O 1
ATOM 719 N N . GLU A 1 92 ? 2.107 -0.894 11.430 1.00 72.31 92 GLU A N 1
ATOM 720 C CA . GLU A 1 92 ? 2.465 0.511 11.147 1.00 72.31 92 GLU A CA 1
ATOM 721 C C . GLU A 1 92 ? 3.061 0.719 9.740 1.00 72.31 92 GLU A C 1
ATOM 723 O O . GLU A 1 92 ? 3.249 1.847 9.281 1.00 72.31 92 GLU A O 1
ATOM 728 N N . LYS A 1 93 ? 3.392 -0.364 9.026 1.00 67.38 93 LYS A N 1
ATOM 729 C CA . LYS A 1 93 ? 4.175 -0.291 7.789 1.00 67.38 93 LYS A CA 1
ATOM 730 C C . LYS A 1 93 ? 3.285 -0.086 6.561 1.00 67.38 93 LYS A C 1
ATOM 732 O O . LYS A 1 93 ? 2.702 -1.035 6.041 1.00 67.38 93 LYS A O 1
ATOM 737 N N . ILE A 1 94 ? 3.248 1.142 6.052 1.00 65.31 94 ILE A N 1
ATOM 738 C CA . ILE A 1 94 ? 2.718 1.438 4.714 1.00 65.31 94 ILE A CA 1
ATOM 739 C C . ILE A 1 94 ? 3.719 1.027 3.628 1.00 65.31 94 ILE A C 1
ATOM 741 O O . ILE A 1 94 ? 4.938 1.046 3.830 1.00 65.31 94 ILE A O 1
ATOM 745 N N . THR A 1 95 ? 3.220 0.654 2.450 1.00 63.06 95 THR A N 1
ATOM 746 C CA . THR A 1 95 ? 4.094 0.432 1.294 1.00 63.06 95 THR A CA 1
ATOM 747 C C . THR A 1 95 ? 4.747 1.742 0.892 1.00 63.06 95 THR A C 1
ATOM 749 O O . THR A 1 95 ? 4.046 2.736 0.709 1.00 63.06 95 THR A O 1
ATOM 752 N N . ARG A 1 96 ? 6.072 1.744 0.702 1.00 61.50 96 ARG A N 1
ATOM 753 C CA . ARG A 1 96 ? 6.774 2.890 0.117 1.00 61.50 96 ARG A CA 1
ATOM 754 C C . ARG A 1 96 ? 6.272 3.066 -1.314 1.00 61.50 96 ARG A C 1
ATOM 756 O O . ARG A 1 96 ? 6.646 2.302 -2.199 1.00 61.50 96 ARG A O 1
ATOM 763 N N . THR A 1 97 ? 5.387 4.030 -1.532 1.00 58.22 97 THR A N 1
ATOM 764 C CA . THR A 1 97 ? 5.032 4.465 -2.879 1.00 58.22 97 THR A CA 1
ATOM 765 C C . THR A 1 97 ? 6.180 5.329 -3.375 1.00 58.22 97 THR A C 1
ATOM 767 O O . THR A 1 97 ? 6.565 6.277 -2.689 1.00 58.22 97 THR A O 1
ATOM 770 N N . ASN A 1 98 ? 6.765 4.995 -4.526 1.00 54.09 98 ASN A N 1
ATOM 771 C CA . ASN A 1 98 ? 7.622 5.954 -5.212 1.00 54.09 98 ASN A CA 1
ATOM 772 C C . ASN A 1 98 ? 6.728 7.139 -5.570 1.00 54.09 98 ASN A C 1
ATOM 774 O O . ASN A 1 98 ? 5.773 6.983 -6.327 1.00 54.09 98 ASN A O 1
ATOM 778 N N . ASP A 1 99 ? 6.974 8.271 -4.927 1.00 51.53 99 ASP A N 1
ATOM 779 C CA . ASP A 1 99 ? 6.298 9.519 -5.226 1.00 51.53 99 ASP A CA 1
ATOM 780 C C . ASP A 1 99 ? 6.677 9.926 -6.658 1.00 51.53 99 ASP A C 1
ATOM 782 O O . ASP A 1 99 ? 7.806 10.333 -6.928 1.00 51.53 99 ASP A O 1
ATOM 786 N N . GLU A 1 100 ? 5.744 9.743 -7.594 1.00 53.16 100 GLU A N 1
ATOM 787 C CA . GLU A 1 100 ? 5.893 10.108 -9.008 1.00 53.16 100 GLU A CA 1
ATOM 788 C C . GLU A 1 100 ? 6.025 11.634 -9.208 1.00 53.16 100 GLU A C 1
ATOM 790 O O . GLU A 1 100 ? 6.214 12.088 -10.335 1.00 53.16 100 GLU A O 1
ATOM 795 N N . SER A 1 101 ? 5.955 12.446 -8.141 1.00 47.16 101 SER A N 1
ATOM 796 C CA . SER A 1 101 ? 6.075 13.906 -8.211 1.00 47.16 101 SER A CA 1
ATOM 797 C C . SER A 1 101 ? 7.486 14.421 -8.506 1.00 47.16 101 SER A C 1
ATOM 799 O O . SER A 1 101 ? 7.635 15.610 -8.781 1.00 47.16 101 SER A O 1
ATOM 801 N N . THR A 1 102 ? 8.520 13.568 -8.494 1.00 43.47 102 THR A N 1
ATOM 802 C CA . THR A 1 102 ? 9.866 13.968 -8.931 1.00 43.47 102 THR A CA 1
ATOM 803 C C . THR A 1 102 ? 9.992 13.733 -10.436 1.00 43.47 102 THR A C 1
ATOM 805 O O . THR A 1 102 ? 10.106 12.578 -10.857 1.00 43.47 102 THR A O 1
ATOM 808 N N . PRO A 1 103 ? 10.003 14.779 -11.285 1.00 43.62 103 PRO A N 1
ATOM 809 C CA . PRO A 1 103 ? 10.210 14.593 -12.708 1.00 43.62 103 PRO A CA 1
ATOM 810 C C . PRO A 1 103 ? 11.655 14.136 -12.904 1.00 43.62 103 PRO A C 1
ATOM 812 O O . PRO A 1 103 ? 12.591 14.934 -12.824 1.00 43.62 103 PRO A O 1
ATOM 815 N N . HIS A 1 104 ? 11.860 12.846 -13.160 1.00 51.44 104 HIS A N 1
ATOM 816 C CA . HIS A 1 104 ? 13.127 12.358 -13.683 1.00 51.44 104 HIS A CA 1
ATOM 817 C C . HIS A 1 104 ? 13.233 12.837 -15.133 1.00 51.44 104 HIS A C 1
ATOM 819 O O . HIS A 1 104 ? 12.845 12.135 -16.065 1.00 51.44 104 HIS A O 1
ATOM 825 N N . GLN A 1 105 ? 13.709 14.073 -15.323 1.00 44.56 105 GLN A N 1
ATOM 826 C CA . GLN A 1 105 ? 14.123 14.556 -16.635 1.00 44.56 105 GLN A CA 1
ATOM 827 C C . GLN A 1 105 ? 15.312 13.708 -17.090 1.00 44.56 105 GLN A C 1
ATOM 829 O O . GLN A 1 105 ? 16.466 14.018 -16.798 1.00 44.56 105 GLN A O 1
ATOM 834 N N . TYR A 1 106 ? 15.035 12.621 -17.805 1.00 46.44 106 TYR A N 1
ATOM 835 C CA . TYR A 1 106 ? 16.035 11.996 -18.653 1.00 46.44 106 TYR A CA 1
ATOM 836 C C . TYR A 1 106 ? 16.296 12.956 -19.810 1.00 46.44 106 TYR A C 1
ATOM 838 O O . TYR A 1 106 ? 15.623 12.925 -20.837 1.00 46.44 106 TYR A O 1
ATOM 846 N N . ARG A 1 107 ? 17.260 13.857 -19.612 1.00 43.88 107 ARG A N 1
ATOM 847 C CA . ARG A 1 107 ? 17.870 14.611 -20.701 1.00 43.88 107 ARG A CA 1
ATOM 848 C C . ARG A 1 107 ? 18.687 13.611 -21.515 1.00 43.88 107 ARG A C 1
ATOM 850 O O . ARG A 1 107 ? 19.823 13.310 -21.162 1.00 43.88 107 ARG A O 1
ATOM 857 N N . LEU A 1 108 ? 18.072 13.032 -22.544 1.00 47.59 108 LEU A N 1
ATOM 858 C CA . LEU A 1 108 ? 18.824 12.392 -23.618 1.00 47.59 108 LEU A CA 1
ATOM 859 C C . LEU A 1 108 ? 19.694 13.488 -24.232 1.00 47.59 108 LEU A C 1
ATOM 861 O O . LEU A 1 108 ? 19.174 14.526 -24.633 1.00 47.59 108 LEU A O 1
ATOM 865 N N . GLY A 1 109 ? 21.009 13.291 -24.150 1.00 44.88 109 GLY A N 1
ATOM 866 C CA . GLY A 1 109 ? 22.002 14.231 -24.641 1.00 44.88 109 GLY A CA 1
ATOM 867 C C . GLY A 1 109 ? 21.735 14.567 -26.099 1.00 44.88 109 GLY A C 1
ATOM 868 O O . GLY A 1 109 ? 21.506 13.678 -26.919 1.00 44.88 109 GLY A O 1
ATOM 869 N N . ASP A 1 110 ? 21.735 15.865 -26.370 1.00 50.59 110 ASP A N 1
ATOM 870 C CA . ASP A 1 110 ? 21.857 16.435 -27.698 1.00 50.59 110 ASP A CA 1
ATOM 871 C C . ASP A 1 110 ? 23.245 16.062 -28.242 1.00 50.59 110 ASP A C 1
ATOM 873 O O . ASP A 1 110 ? 24.179 16.842 -28.102 1.00 50.59 110 ASP A O 1
ATOM 877 N N . ASP A 1 111 ? 23.404 14.870 -28.813 1.00 56.47 111 ASP A N 1
ATOM 878 C CA . ASP A 1 111 ? 24.616 14.501 -29.544 1.00 56.47 111 ASP A CA 1
ATOM 879 C C . ASP A 1 111 ? 24.232 14.023 -30.953 1.00 56.47 111 ASP A C 1
ATOM 881 O O . ASP A 1 111 ? 23.380 13.151 -31.131 1.00 56.47 111 ASP A O 1
ATOM 885 N N . ASP A 1 112 ? 24.894 14.642 -31.932 1.00 48.41 112 ASP A N 1
ATOM 886 C CA . ASP A 1 112 ? 24.885 14.399 -33.380 1.00 48.41 112 ASP A CA 1
ATOM 887 C C . ASP A 1 112 ? 23.822 15.119 -34.236 1.00 48.41 112 ASP A C 1
ATOM 889 O O . ASP A 1 112 ? 22.974 14.526 -34.904 1.00 48.41 112 ASP A O 1
ATOM 893 N N . GLN A 1 113 ? 24.005 16.437 -34.366 1.00 41.38 113 GLN A N 1
ATOM 894 C CA . GLN A 1 113 ? 24.091 17.039 -35.702 1.00 41.38 113 GLN A CA 1
ATOM 895 C C . GLN A 1 113 ? 25.410 17.807 -35.822 1.00 41.38 113 GLN A C 1
ATOM 897 O O . GLN A 1 113 ? 25.456 19.012 -35.581 1.00 41.38 113 GLN A O 1
ATOM 902 N N . ASP A 1 114 ? 26.477 17.105 -36.209 1.00 48.62 114 ASP A N 1
ATOM 903 C CA . ASP A 1 114 ? 27.583 17.744 -36.919 1.00 48.62 114 ASP A CA 1
ATOM 904 C C . ASP A 1 114 ? 27.425 17.484 -38.421 1.00 48.62 114 ASP A C 1
ATOM 906 O O . ASP A 1 114 ? 27.076 16.385 -38.860 1.00 48.62 114 ASP A O 1
ATOM 910 N N . GLY A 1 115 ? 27.613 18.536 -39.206 1.00 48.44 115 GLY A N 1
ATOM 911 C CA . GLY A 1 115 ? 27.292 18.554 -40.624 1.00 48.44 115 GLY A CA 1
ATOM 912 C C . GLY A 1 115 ? 27.638 19.877 -41.293 1.00 48.44 115 GLY A C 1
ATOM 913 O O . GLY A 1 115 ? 26.784 20.459 -41.966 1.00 48.44 115 GLY A O 1
ATOM 914 N N . LYS A 1 116 ? 28.879 20.347 -41.122 1.00 38.53 116 LYS A N 1
ATOM 915 C CA . LYS A 1 116 ? 29.576 21.165 -42.125 1.00 38.53 116 LYS A CA 1
ATOM 916 C C . LYS A 1 116 ? 31.031 20.752 -42.274 1.00 38.53 116 LYS A C 1
ATOM 918 O O . LYS A 1 116 ? 31.727 20.682 -41.245 1.00 38.53 116 LYS A O 1
#

Radius of gyration: 32.25 Å; chains: 1; bounding box: 66×41×88 Å

Sequence (116 aa):
IGLLRAVAHGWKQDAISKNTQMISELGHELYKRIYDMTSHFGKVGRALSQSVEAYNKTIGSLESRVLVTARKFQELGSARGDIELKPLEFIEKITRTNDESTPHQYRLGDDDQDGK

Secondary structure (DSSP, 8-state):
-HHHHHHHHHHHHHHHHHHHHHHHHHHHHHHHHHHHHHHHHHHHHHHHHHHHHHHHHHHHHIIIIIHHHHHHHHHTT-SPS----PPPPP---------TTS--------------